Protein AF-A0A6B1GJ68-F1 (afdb_monomer_lite)

Secondary structure (DSSP, 8-state):
-EEEETTTTEEEEHHHHHHHHHHHHHHTTB--HHHHHTT---TT---SB---TTT--HHHHTT--SS--SSTHHHHHHS-SSSEEE-HHHHHHHHHHHHTTTTTS-HHHHHHHHHHHHHHHHHHTSSS-EEE-

Foldseek 3Di:
DWKDKPLLLAGDRLVVLVVLLCLVCVLVLEDDCVCVVVVDDPPPDDRPDYDPVVPDDPCLQQPNDPDADPQLSCSVNSHDQAHHWNFLVSLQSNLVVLVVSLVVRDPVSNVSSVSNSSSSVVRNVDRDTTTMD

pLDDT: mean 89.1, std 13.39, range [46.75, 98.5]

Structure (mmCIF, N/CA/C/O backbone):
data_AF-A0A6B1GJ68-F1
#
_entry.id   AF-A0A6B1GJ68-F1
#
loop_
_atom_site.group_PDB
_atom_site.id
_atom_site.type_symbol
_atom_site.label_atom_id
_atom_site.label_alt_id
_atom_site.label_comp_id
_atom_site.label_asym_id
_atom_site.label_entity_id
_atom_site.label_seq_id
_atom_site.pdbx_PDB_ins_code
_atom_site.Cartn_x
_atom_site.Cartn_y
_atom_site.Cartn_z
_atom_site.occupancy
_atom_site.B_iso_or_equiv
_atom_site.auth_seq_id
_atom_site.auth_comp_id
_atom_site.auth_asym_id
_atom_site.auth_atom_id
_atom_site.pdbx_PDB_model_num
ATOM 1 N N . MET A 1 1 ? -2.091 18.597 -3.291 1.00 78.81 1 MET A N 1
ATOM 2 C CA . MET A 1 1 ? -1.492 18.039 -4.520 1.00 78.81 1 MET A CA 1
ATOM 3 C C . MET A 1 1 ? -2.306 16.810 -4.886 1.00 78.81 1 MET A C 1
ATOM 5 O O . MET A 1 1 ? -2.728 16.106 -3.968 1.00 78.81 1 MET A O 1
ATOM 9 N N . SER A 1 2 ? -2.645 16.638 -6.163 1.00 86.44 2 SER A N 1
ATOM 10 C CA . SER A 1 2 ? -3.226 15.382 -6.653 1.00 86.44 2 SER A CA 1
ATOM 11 C C . SER A 1 2 ? -2.132 14.322 -6.671 1.00 86.44 2 SER A C 1
ATOM 13 O O . SER A 1 2 ? -0.987 14.669 -6.946 1.00 86.44 2 SER A O 1
ATOM 15 N N . LEU A 1 3 ? -2.491 13.087 -6.341 1.00 87.81 3 LEU A N 1
ATOM 16 C CA . LEU A 1 3 ? -1.621 11.926 -6.491 1.00 87.81 3 LEU A CA 1
ATOM 17 C C . LEU A 1 3 ? -2.145 11.136 -7.687 1.00 87.81 3 LEU A C 1
ATOM 19 O O . LEU A 1 3 ? -3.340 10.816 -7.699 1.00 87.81 3 LEU A O 1
ATOM 23 N N . ASP A 1 4 ? -1.285 10.869 -8.665 1.00 88.06 4 ASP A N 1
ATOM 24 C CA . ASP A 1 4 ? -1.620 10.037 -9.816 1.00 88.06 4 ASP A CA 1
ATOM 25 C C . ASP A 1 4 ? -0.838 8.727 -9.722 1.00 88.06 4 ASP A C 1
ATOM 27 O O . ASP A 1 4 ? 0.394 8.708 -9.634 1.00 88.06 4 ASP A O 1
ATOM 31 N N . ILE A 1 5 ? -1.573 7.619 -9.689 1.00 92.50 5 ILE A N 1
ATOM 32 C CA . ILE A 1 5 ? -0.995 6.283 -9.633 1.00 92.50 5 ILE A CA 1
ATOM 33 C C . ILE A 1 5 ? -1.393 5.563 -10.910 1.00 92.50 5 ILE A C 1
ATOM 35 O O . ILE A 1 5 ? -2.578 5.398 -11.209 1.00 92.50 5 ILE A O 1
ATOM 39 N N . THR A 1 6 ? -0.384 5.093 -11.639 1.00 94.81 6 THR A N 1
ATOM 40 C CA . THR A 1 6 ? -0.564 4.372 -12.908 1.00 94.81 6 THR A CA 1
ATOM 41 C C . THR A 1 6 ? -1.561 3.210 -12.805 1.00 94.81 6 THR A C 1
ATOM 43 O O . THR A 1 6 ? -1.835 2.678 -11.726 1.00 94.81 6 THR A O 1
ATOM 46 N N . PHE A 1 7 ? -2.095 2.794 -13.957 1.00 94.75 7 PHE A N 1
ATOM 47 C CA . PHE A 1 7 ? -3.169 1.793 -14.061 1.00 94.75 7 PHE A CA 1
ATOM 48 C C . PHE A 1 7 ? -4.478 2.218 -13.378 1.00 94.75 7 PHE A C 1
ATOM 50 O O . PHE A 1 7 ? -5.253 1.360 -12.969 1.00 94.75 7 PHE A O 1
ATOM 57 N N . ASP A 1 8 ? -4.716 3.530 -13.254 1.00 93.88 8 ASP A N 1
ATOM 58 C CA . ASP A 1 8 ? -5.894 4.108 -12.593 1.00 93.88 8 ASP A CA 1
ATOM 59 C C . ASP A 1 8 ? -6.091 3.595 -11.158 1.00 93.88 8 ASP A C 1
ATOM 61 O O . ASP A 1 8 ? -7.208 3.544 -10.643 1.00 93.88 8 ASP A O 1
ATOM 65 N N . THR A 1 9 ? -4.990 3.222 -10.500 1.00 94.19 9 THR A N 1
ATOM 66 C CA . THR A 1 9 ? -5.007 2.579 -9.182 1.00 94.19 9 THR A CA 1
ATOM 67 C C . THR A 1 9 ? -5.504 3.547 -8.097 1.00 94.19 9 THR A C 1
ATOM 69 O O . THR A 1 9 ? -6.077 3.127 -7.096 1.00 94.19 9 THR A O 1
ATOM 72 N N . TRP A 1 10 ? -5.339 4.856 -8.297 1.00 94.38 10 TRP A N 1
ATOM 73 C CA . TRP A 1 10 ? -5.904 5.884 -7.427 1.00 94.38 10 TRP A CA 1
ATOM 74 C C . TRP A 1 10 ? -6.176 7.168 -8.200 1.00 94.38 10 TRP A C 1
ATOM 76 O O . TRP A 1 10 ? -5.341 7.613 -8.983 1.00 94.38 10 TRP A O 1
ATOM 86 N N . GLN A 1 11 ? -7.314 7.802 -7.923 1.00 88.50 11 GLN A N 1
ATOM 87 C CA . GLN A 1 11 ? -7.626 9.141 -8.411 1.00 88.50 11 GLN A CA 1
ATOM 88 C C . GLN A 1 11 ? -8.124 9.992 -7.244 1.00 88.50 11 GLN A C 1
ATOM 90 O O . GLN A 1 11 ? -9.224 9.797 -6.732 1.00 88.50 11 GLN A O 1
ATOM 95 N N . GLY A 1 12 ? -7.318 10.956 -6.796 1.00 90.75 12 GLY A N 1
ATOM 96 C CA . GLY A 1 12 ? -7.731 11.799 -5.682 1.00 90.75 12 GLY A CA 1
ATOM 97 C C . GLY A 1 12 ? -6.648 12.702 -5.118 1.00 90.75 12 GLY A C 1
ATOM 98 O O . GLY A 1 12 ? -5.570 12.900 -5.684 1.00 90.75 12 GLY A O 1
ATOM 99 N N . SER A 1 13 ? -6.957 13.287 -3.964 1.00 94.19 13 SER A N 1
ATOM 100 C CA . SER A 1 13 ? -5.978 14.077 -3.225 1.00 94.19 13 SER A CA 1
ATOM 101 C C . SER A 1 13 ? -4.959 13.170 -2.535 1.00 94.19 13 SER A C 1
ATOM 103 O O . SER A 1 13 ? -5.295 12.074 -2.086 1.00 94.19 13 SER A O 1
ATOM 105 N N . TYR A 1 14 ? -3.733 13.670 -2.388 1.00 91.56 14 TYR A N 1
ATOM 106 C CA . TYR A 1 14 ? -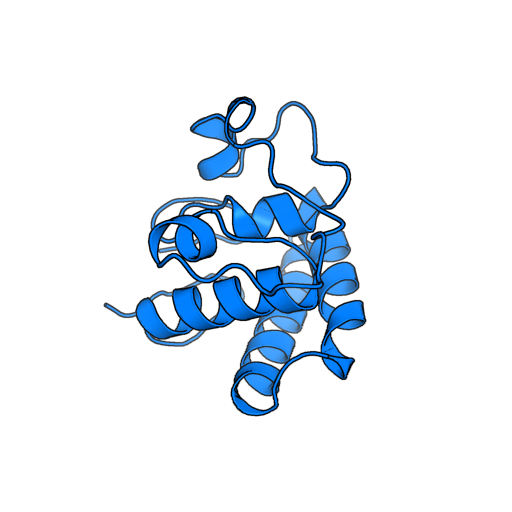2.705 13.034 -1.563 1.00 91.56 14 TYR A CA 1
ATOM 107 C C . TYR A 1 14 ? -3.206 12.726 -0.141 1.00 91.56 14 TYR A C 1
ATOM 109 O O . TYR A 1 14 ? -2.998 11.636 0.376 1.00 91.56 14 TYR A O 1
ATOM 117 N N . THR A 1 15 ? -3.903 13.678 0.489 1.00 92.62 15 THR A N 1
ATOM 118 C CA . THR A 1 15 ? -4.439 13.507 1.846 1.00 92.62 15 THR A CA 1
ATOM 119 C C . THR A 1 15 ? -5.439 12.358 1.911 1.00 92.62 15 THR A C 1
ATOM 121 O O . THR A 1 15 ? -5.320 11.521 2.795 1.00 92.62 15 THR A O 1
ATOM 124 N N . GLY A 1 16 ? -6.343 12.260 0.931 1.00 94.44 16 GLY A N 1
ATOM 125 C CA . GLY A 1 16 ? -7.291 11.149 0.853 1.00 94.44 16 GLY A CA 1
ATOM 126 C C . GLY A 1 16 ? -6.597 9.797 0.689 1.00 94.44 16 GLY A C 1
ATOM 127 O O . GLY A 1 16 ? -7.034 8.818 1.281 1.00 94.44 16 GLY A O 1
ATOM 128 N N . PHE A 1 17 ? -5.481 9.743 -0.046 1.00 94.75 17 PHE A N 1
ATOM 129 C CA . PHE A 1 17 ? -4.691 8.515 -0.167 1.00 94.75 17 PHE A CA 1
ATOM 130 C C . PHE A 1 17 ? -4.043 8.118 1.164 1.00 94.75 17 PHE A C 1
ATOM 132 O O . PHE A 1 17 ? -4.058 6.948 1.539 1.00 94.75 17 PHE A O 1
ATOM 139 N N . VAL A 1 18 ? -3.502 9.089 1.908 1.00 92.94 18 VAL A N 1
ATOM 140 C CA . VAL A 1 18 ? -2.938 8.855 3.247 1.00 92.94 18 VAL A CA 1
ATOM 141 C C . VAL A 1 18 ? -4.012 8.356 4.216 1.00 92.94 18 VAL A C 1
ATOM 143 O O . VAL A 1 18 ? -3.769 7.386 4.930 1.00 92.94 18 VAL A O 1
ATOM 146 N N . GLU A 1 19 ? -5.189 8.982 4.221 1.00 93.75 19 GLU A N 1
ATOM 147 C CA . GLU A 1 19 ? -6.326 8.590 5.067 1.00 93.75 19 GLU A CA 1
ATOM 148 C C . GLU A 1 19 ? -6.823 7.183 4.721 1.00 93.75 19 GLU A C 1
ATOM 150 O O . GLU A 1 19 ? -6.940 6.336 5.607 1.00 93.75 19 GLU A O 1
ATOM 155 N N . TRP A 1 20 ? -7.017 6.899 3.431 1.00 95.81 20 TRP A N 1
ATOM 156 C CA . TRP A 1 20 ? -7.368 5.567 2.945 1.00 95.81 20 TRP A CA 1
ATOM 157 C C . TRP A 1 20 ? -6.333 4.521 3.367 1.00 95.81 20 TRP A C 1
ATOM 159 O O . TRP A 1 20 ? -6.685 3.472 3.901 1.00 95.81 20 TRP A O 1
ATOM 169 N N . ARG A 1 21 ? -5.039 4.801 3.188 1.00 95.44 21 ARG A N 1
ATOM 170 C CA . ARG A 1 21 ? -3.976 3.849 3.527 1.00 95.44 21 ARG A CA 1
ATOM 171 C C . ARG A 1 21 ? -3.899 3.577 5.030 1.00 95.44 21 ARG A C 1
ATOM 173 O O . ARG A 1 21 ? -3.661 2.434 5.420 1.00 95.44 21 ARG A O 1
ATOM 180 N N . ALA A 1 22 ? -4.114 4.598 5.858 1.00 92.38 22 ALA A N 1
ATOM 181 C CA . ALA A 1 22 ? -4.202 4.443 7.307 1.00 92.38 22 ALA A CA 1
ATOM 182 C C . ALA A 1 22 ? -5.397 3.558 7.697 1.00 92.38 22 ALA A C 1
ATOM 184 O O . ALA A 1 22 ? -5.235 2.642 8.504 1.00 92.38 22 ALA A O 1
ATOM 185 N N . HIS A 1 23 ? -6.554 3.753 7.054 1.00 94.31 23 HIS A N 1
ATOM 186 C CA . HIS A 1 23 ? -7.727 2.891 7.237 1.00 94.31 23 HIS A CA 1
ATOM 187 C C . HIS A 1 23 ? -7.437 1.436 6.845 1.00 94.31 23 HIS A C 1
ATOM 189 O O . HIS A 1 23 ? -7.751 0.513 7.593 1.00 94.31 23 HIS A O 1
ATOM 195 N N . ILE A 1 24 ? -6.770 1.210 5.707 1.00 96.19 24 ILE A N 1
ATOM 196 C CA . ILE A 1 24 ? -6.348 -0.133 5.274 1.00 96.19 24 ILE A CA 1
ATOM 197 C C . ILE A 1 24 ? -5.409 -0.791 6.295 1.00 96.19 24 ILE A C 1
ATOM 199 O O . ILE A 1 24 ? -5.534 -1.990 6.558 1.00 96.19 24 ILE A O 1
ATOM 203 N N . ALA A 1 25 ? -4.478 -0.033 6.881 1.00 93.75 25 ALA A N 1
ATOM 204 C CA . ALA A 1 25 ? -3.612 -0.536 7.943 1.00 93.75 25 ALA A CA 1
ATOM 205 C C . ALA A 1 25 ? -4.429 -0.962 9.173 1.00 93.75 25 ALA A C 1
ATOM 207 O O . ALA A 1 25 ? -4.236 -2.072 9.675 1.00 93.75 25 ALA A O 1
ATOM 208 N N . GLU A 1 26 ? -5.369 -0.118 9.605 1.00 91.50 26 GLU A N 1
ATOM 209 C CA . GLU A 1 26 ? -6.237 -0.360 10.758 1.00 91.50 26 GLU A CA 1
ATOM 210 C C . GLU A 1 26 ? -7.066 -1.640 10.596 1.00 91.50 26 GLU A C 1
ATOM 212 O O . GLU A 1 26 ? -6.960 -2.542 11.430 1.00 91.50 26 GLU A O 1
ATOM 217 N N . VAL A 1 27 ? -7.812 -1.783 9.494 1.00 94.31 27 VAL A N 1
ATOM 218 C CA . VAL A 1 27 ? -8.646 -2.981 9.252 1.00 94.31 27 VAL A CA 1
ATOM 219 C C . VAL A 1 27 ? -7.819 -4.252 9.062 1.00 94.31 27 VAL A C 1
ATOM 221 O O . VAL A 1 27 ? -8.299 -5.360 9.289 1.00 94.31 27 VAL A O 1
ATOM 224 N N . ALA A 1 28 ? -6.553 -4.118 8.663 1.00 94.44 28 ALA A N 1
ATOM 225 C CA . ALA A 1 28 ? -5.619 -5.233 8.573 1.00 94.44 28 ALA A CA 1
ATOM 226 C C . ALA A 1 28 ? -4.941 -5.580 9.912 1.00 94.44 28 ALA A C 1
ATOM 228 O O . ALA A 1 28 ? -4.120 -6.504 9.950 1.00 94.44 28 ALA A O 1
ATOM 229 N N . GLY A 1 29 ? -5.270 -4.866 10.993 1.00 92.00 29 GLY A N 1
ATOM 230 C CA . GLY A 1 29 ? -4.716 -5.077 12.329 1.00 92.00 29 GLY A CA 1
ATOM 231 C C . GLY A 1 29 ? -3.308 -4.508 12.520 1.00 92.00 29 GLY A C 1
ATOM 232 O O . GLY A 1 29 ? -2.638 -4.860 13.494 1.00 92.00 29 GLY A O 1
ATOM 233 N N . TYR A 1 30 ? -2.839 -3.648 11.610 1.00 89.94 30 TYR A N 1
ATOM 234 C CA . TYR A 1 30 ? -1.591 -2.913 11.782 1.00 89.94 30 TYR A CA 1
ATOM 235 C C . TYR A 1 30 ? -1.835 -1.657 12.604 1.00 89.94 30 TYR A C 1
ATOM 237 O O . TYR A 1 30 ? -2.677 -0.822 12.282 1.00 89.94 30 TYR A O 1
ATOM 245 N N . ARG A 1 31 ? -1.028 -1.474 13.648 1.00 71.62 31 ARG A N 1
ATOM 246 C CA . ARG A 1 31 ? -1.022 -0.221 14.400 1.00 71.62 31 ARG A CA 1
ATOM 247 C C . ARG A 1 31 ? 0.027 0.713 13.815 1.00 71.62 31 ARG A C 1
ATOM 249 O O . ARG A 1 31 ? 1.224 0.443 13.927 1.00 71.62 31 ARG A O 1
ATOM 256 N N . GLU A 1 32 ? -0.405 1.827 13.232 1.00 61.94 32 GLU A N 1
ATOM 257 C CA . GLU A 1 32 ? 0.524 2.918 12.957 1.00 61.94 32 GLU A CA 1
ATOM 258 C C . GLU A 1 32 ? 1.090 3.438 14.281 1.00 61.94 32 GLU A C 1
ATOM 260 O O . GLU A 1 32 ? 0.368 3.719 15.244 1.00 61.94 32 GLU A O 1
ATOM 265 N N . GLU A 1 33 ? 2.407 3.617 14.329 1.00 55.25 33 GLU A N 1
ATOM 266 C CA . GLU A 1 33 ? 3.099 4.207 15.477 1.00 55.25 33 GLU A CA 1
ATOM 267 C C . GLU A 1 33 ? 2.571 5.629 15.784 1.00 55.25 33 GLU A C 1
ATOM 269 O O . GLU A 1 33 ? 2.639 6.090 16.922 1.00 55.25 33 GLU A O 1
ATOM 274 N N . ALA A 1 34 ? 1.906 6.273 14.813 1.00 46.75 34 ALA A N 1
ATOM 275 C CA . ALA A 1 34 ? 1.183 7.535 14.963 1.00 46.75 34 ALA A CA 1
ATOM 276 C C . ALA A 1 34 ? 0.042 7.499 16.004 1.00 46.75 34 ALA A C 1
ATOM 278 O O . ALA A 1 34 ? -0.231 8.519 16.644 1.00 46.75 34 ALA A O 1
ATOM 279 N N . ALA A 1 35 ? -0.605 6.349 16.232 1.00 52.00 35 ALA A N 1
ATOM 280 C CA . ALA A 1 35 ? -1.602 6.200 17.299 1.00 52.00 35 ALA A CA 1
ATOM 281 C C . ALA A 1 35 ? -0.956 6.274 18.698 1.00 52.00 35 ALA A C 1
ATOM 283 O O . ALA A 1 35 ? -1.537 6.834 19.629 1.00 52.00 35 ALA A O 1
ATOM 284 N N . ARG A 1 36 ? 0.294 5.801 18.846 1.00 51.81 36 ARG A N 1
ATOM 285 C CA . ARG A 1 36 ? 1.073 5.980 20.086 1.00 51.81 36 ARG A CA 1
ATOM 286 C C . ARG A 1 36 ? 1.412 7.448 20.333 1.00 51.81 36 ARG A C 1
ATOM 288 O O . ARG A 1 36 ? 1.322 7.894 21.475 1.00 51.81 36 ARG A O 1
ATOM 295 N N . SER A 1 37 ? 1.746 8.203 19.287 1.00 48.06 37 SER A N 1
ATOM 296 C CA . SER A 1 37 ? 2.075 9.635 19.381 1.00 48.06 37 SER A CA 1
ATOM 297 C C . SER A 1 37 ? 0.914 10.486 19.905 1.00 48.06 37 SER A C 1
ATOM 299 O O . SER A 1 37 ? 1.147 11.513 20.538 1.00 48.06 37 SER A O 1
ATOM 301 N N . ARG A 1 38 ? -0.333 10.057 19.662 1.00 57.47 38 ARG A N 1
ATOM 302 C CA . ARG A 1 38 ? -1.558 10.729 20.131 1.00 57.47 38 ARG A CA 1
ATOM 303 C C . ARG A 1 38 ? -1.985 10.337 21.552 1.00 57.47 38 ARG A C 1
ATOM 305 O O . ARG A 1 38 ? -2.945 10.897 22.065 1.00 57.47 38 ARG A O 1
ATOM 312 N N . GLY A 1 39 ? -1.275 9.416 22.210 1.00 57.75 39 GLY A N 1
ATOM 313 C CA . GLY A 1 39 ? -1.598 8.984 23.577 1.00 57.75 39 GLY A CA 1
ATOM 314 C C . GLY A 1 39 ? -2.858 8.118 23.688 1.00 57.75 39 GLY A C 1
ATOM 315 O O . GLY A 1 39 ? -3.290 7.806 24.795 1.00 57.75 39 GLY A O 1
ATOM 316 N N . GLU A 1 40 ? -3.428 7.694 22.562 1.00 61.44 40 GLU A N 1
ATOM 317 C CA . GLU A 1 40 ? -4.586 6.810 22.512 1.00 61.44 40 GLU A CA 1
ATOM 318 C C . GLU A 1 40 ? -4.100 5.359 22.659 1.00 61.44 40 GLU A C 1
ATOM 320 O O . GLU A 1 40 ? -3.660 4.695 21.713 1.00 61.44 40 GLU A O 1
ATOM 325 N N . GLN A 1 41 ? -4.112 4.863 23.897 1.00 53.53 41 GLN A N 1
ATOM 326 C CA . GLN A 1 41 ? -4.100 3.427 24.156 1.00 53.53 41 GLN A CA 1
ATOM 327 C C . GLN A 1 41 ? -5.552 2.943 24.195 1.00 53.53 41 GLN A C 1
ATOM 329 O O . GLN A 1 41 ? -6.247 3.250 25.162 1.00 53.53 41 GLN A O 1
ATOM 334 N N . PRO A 1 42 ? -6.032 2.180 23.193 1.00 53.88 42 PRO A N 1
ATOM 335 C CA . PRO A 1 42 ? -7.210 1.354 23.385 1.00 53.88 42 PRO A CA 1
ATOM 336 C C . PRO A 1 42 ? -6.879 0.403 24.532 1.00 53.88 42 PRO A C 1
ATOM 338 O O . PRO A 1 42 ? -5.869 -0.299 24.473 1.00 53.88 42 PRO A O 1
ATOM 341 N N . ALA A 1 43 ? -7.685 0.437 25.590 1.00 56.03 43 ALA A N 1
ATOM 342 C CA . ALA A 1 43 ? -7.394 -0.271 26.831 1.00 56.03 43 ALA A CA 1
ATOM 343 C C . ALA A 1 43 ? -7.353 -1.803 26.669 1.00 56.03 43 ALA A C 1
ATOM 345 O O . ALA A 1 43 ? -6.797 -2.469 27.533 1.00 56.03 43 ALA A O 1
ATOM 346 N N . ASP A 1 44 ? -7.870 -2.351 25.561 1.00 61.44 44 ASP A N 1
ATOM 347 C CA . ASP A 1 44 ? -8.159 -3.786 25.446 1.00 61.44 44 ASP A CA 1
ATOM 348 C C . ASP A 1 44 ? -7.812 -4.417 24.079 1.00 61.44 44 ASP A C 1
ATOM 350 O O . ASP A 1 44 ? -8.184 -5.560 23.821 1.00 61.44 44 ASP A O 1
ATOM 354 N N . MET A 1 45 ? -7.102 -3.712 23.189 1.00 55.19 45 MET A N 1
ATOM 355 C CA . MET A 1 45 ? -6.688 -4.256 21.885 1.00 55.19 45 MET A CA 1
ATOM 356 C C . MET A 1 45 ? -5.162 -4.304 21.781 1.00 55.19 45 MET A C 1
ATOM 358 O O . MET A 1 45 ? -4.505 -3.308 21.464 1.00 55.19 45 MET A O 1
ATOM 362 N N . GLU A 1 46 ? -4.592 -5.478 22.048 1.00 57.41 46 GLU A N 1
ATOM 363 C CA . GLU A 1 46 ? -3.235 -5.797 21.607 1.00 57.41 46 GLU A CA 1
ATOM 364 C C . GLU A 1 46 ? -3.275 -5.935 20.077 1.00 57.41 46 GLU A C 1
ATOM 366 O O . GLU A 1 46 ? -3.973 -6.817 19.573 1.00 57.41 46 GLU A O 1
ATOM 371 N N . PRO A 1 47 ? -2.601 -5.066 19.304 1.00 58.75 47 PRO A N 1
ATOM 372 C CA . PRO A 1 47 ? -2.545 -5.243 17.862 1.00 58.75 47 PRO A CA 1
ATOM 373 C C . PRO A 1 47 ? 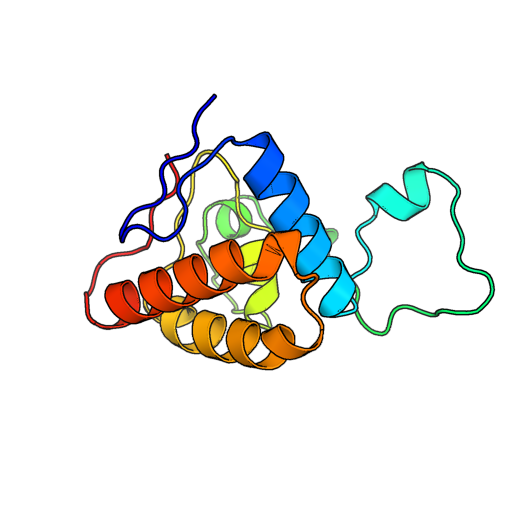-1.794 -6.539 17.556 1.00 58.75 47 PRO A C 1
ATOM 375 O O . PRO A 1 47 ? -0.661 -6.727 18.000 1.00 58.75 47 PRO A O 1
ATOM 378 N N . GLU A 1 48 ? -2.400 -7.416 16.760 1.00 67.56 48 GLU A N 1
ATOM 379 C CA . GLU A 1 48 ? -1.760 -8.678 16.384 1.00 67.56 48 GLU A CA 1
ATOM 380 C C . GLU A 1 48 ? -0.527 -8.457 15.491 1.00 67.56 48 GLU A C 1
ATOM 382 O O . GLU A 1 48 ? 0.336 -9.332 15.415 1.00 67.56 48 GLU A O 1
ATOM 387 N N . ARG A 1 49 ? -0.422 -7.302 14.805 1.00 83.12 49 ARG A N 1
ATOM 388 C CA . ARG A 1 49 ? 0.618 -7.052 13.793 1.00 83.12 49 ARG A CA 1
ATOM 389 C C . ARG A 1 49 ? 1.307 -5.699 13.967 1.00 83.12 49 ARG A C 1
ATOM 391 O O . ARG A 1 49 ? 0.674 -4.647 14.068 1.00 83.12 49 ARG A O 1
ATOM 398 N N . ARG A 1 50 ? 2.642 -5.717 13.932 1.00 86.00 50 ARG A N 1
ATOM 399 C CA . ARG A 1 50 ? 3.500 -4.523 13.922 1.00 86.00 50 ARG A CA 1
ATOM 400 C C . ARG A 1 50 ? 4.388 -4.545 12.680 1.00 86.00 50 ARG A C 1
ATOM 402 O O . ARG A 1 50 ? 4.958 -5.581 12.359 1.00 86.00 50 ARG A O 1
ATOM 409 N N . ILE A 1 51 ? 4.524 -3.400 12.011 1.00 89.00 51 ILE A N 1
ATOM 410 C CA . ILE A 1 51 ? 5.551 -3.217 10.978 1.00 89.00 51 ILE A CA 1
ATOM 411 C C . ILE A 1 51 ? 6.894 -3.017 11.689 1.00 89.00 51 ILE A C 1
ATOM 413 O O . ILE A 1 51 ? 7.035 -2.118 12.522 1.00 89.00 51 ILE A O 1
ATOM 417 N N . GLU A 1 52 ? 7.870 -3.866 11.379 1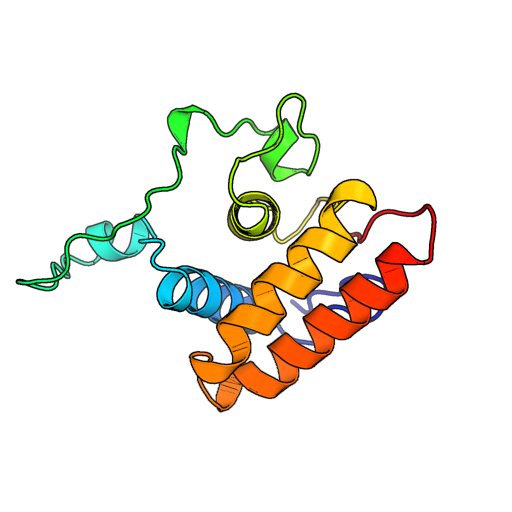.00 90.06 52 GLU A N 1
ATOM 418 C CA . GLU A 1 52 ? 9.248 -3.770 11.874 1.00 90.06 52 GLU A CA 1
ATOM 419 C C . GLU A 1 52 ? 9.992 -2.650 11.127 1.00 90.06 52 GLU A C 1
ATOM 421 O O . GLU A 1 52 ? 10.806 -2.892 10.237 1.00 90.06 52 GLU A O 1
ATOM 426 N N . TRP A 1 53 ? 9.658 -1.394 11.445 1.00 88.38 53 TRP A N 1
ATOM 427 C CA . TRP A 1 53 ? 10.216 -0.205 10.785 1.00 88.38 53 TRP A CA 1
ATOM 428 C C . TRP A 1 53 ? 11.745 -0.107 10.876 1.00 88.38 53 TRP A C 1
ATOM 430 O O . TRP A 1 53 ? 12.363 0.528 10.030 1.00 88.38 53 TRP A O 1
ATOM 440 N N . ASP A 1 54 ? 12.368 -0.753 11.862 1.00 90.56 54 ASP A N 1
ATOM 441 C CA . ASP A 1 54 ? 13.823 -0.863 12.003 1.00 90.56 54 ASP A CA 1
ATOM 442 C C . ASP A 1 54 ? 14.480 -1.725 10.913 1.00 90.56 54 ASP A C 1
ATOM 444 O O . ASP A 1 54 ? 15.677 -1.584 10.657 1.00 90.56 54 ASP A O 1
ATOM 448 N N . ARG A 1 55 ? 13.704 -2.592 10.252 1.00 91.06 55 ARG A N 1
ATOM 449 C CA . ARG A 1 55 ? 14.156 -3.420 9.124 1.00 91.06 55 ARG A CA 1
ATOM 450 C C . ARG A 1 55 ? 13.794 -2.845 7.761 1.00 91.06 55 ARG A C 1
ATOM 452 O O . ARG A 1 55 ? 14.304 -3.317 6.749 1.00 91.06 55 ARG A O 1
ATOM 459 N N . VAL A 1 56 ? 12.932 -1.833 7.727 1.00 94.25 56 VAL A N 1
ATOM 460 C CA . VAL A 1 56 ? 12.545 -1.146 6.498 1.00 94.25 56 VAL A CA 1
ATOM 461 C C . VAL A 1 56 ? 13.676 -0.224 6.048 1.00 94.25 56 VAL A C 1
ATOM 463 O O . VAL A 1 56 ? 14.036 0.735 6.728 1.00 94.25 56 VAL A O 1
ATOM 466 N N . THR A 1 57 ? 14.215 -0.487 4.863 1.00 96.00 57 THR A N 1
ATOM 467 C CA . THR A 1 57 ? 15.223 0.369 4.226 1.00 96.00 57 THR A CA 1
ATOM 468 C C . THR A 1 57 ? 14.584 1.394 3.288 1.00 96.00 57 THR A C 1
ATOM 470 O O . THR A 1 57 ? 13.436 1.256 2.864 1.00 96.00 57 THR A O 1
ATOM 473 N N . SER A 1 58 ? 15.350 2.413 2.892 1.00 94.56 58 SER A N 1
ATOM 474 C CA . SER A 1 58 ? 14.918 3.382 1.875 1.00 94.56 58 SER A CA 1
ATOM 475 C C . SER A 1 58 ? 14.647 2.733 0.51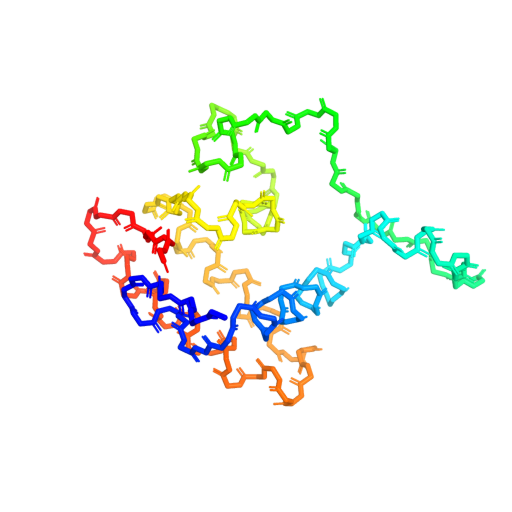0 1.00 94.56 58 SER A C 1
ATOM 477 O O . SER A 1 58 ? 13.776 3.192 -0.222 1.00 94.56 58 SER A O 1
ATOM 479 N N . GLU A 1 59 ? 15.337 1.637 0.189 1.00 96.44 59 GLU A N 1
ATOM 480 C CA . GLU A 1 59 ? 15.071 0.838 -1.010 1.00 96.44 59 GLU A CA 1
ATOM 481 C C . GLU A 1 59 ? 13.687 0.180 -0.938 1.00 96.44 59 GLU A C 1
ATOM 483 O O . GLU A 1 59 ? 12.928 0.250 -1.904 1.00 96.44 59 GLU A O 1
ATOM 488 N N . ASN A 1 60 ? 13.305 -0.361 0.225 1.00 96.19 60 ASN A N 1
ATOM 489 C CA . ASN A 1 60 ? 11.979 -0.955 0.428 1.00 96.19 60 ASN A CA 1
ATOM 490 C C . ASN A 1 60 ? 10.858 0.079 0.305 1.00 96.19 60 ASN A C 1
ATOM 492 O O . ASN A 1 60 ? 9.831 -0.202 -0.310 1.00 96.19 60 ASN A O 1
ATOM 496 N N . ILE A 1 61 ? 11.082 1.284 0.836 1.00 94.81 61 ILE A N 1
ATOM 497 C CA . ILE A 1 61 ? 10.160 2.422 0.712 1.00 94.81 61 ILE A CA 1
ATOM 498 C C . ILE A 1 61 ? 9.936 2.791 -0.765 1.00 94.81 61 ILE A C 1
ATOM 500 O O . ILE A 1 61 ? 8.806 3.060 -1.166 1.00 94.81 61 ILE A O 1
ATOM 504 N N . ALA A 1 62 ? 10.984 2.735 -1.593 1.00 95.44 62 ALA A N 1
ATOM 505 C CA . ALA A 1 62 ? 10.880 2.939 -3.039 1.00 95.44 62 ALA A CA 1
ATOM 506 C C . ALA A 1 62 ? 10.312 1.717 -3.795 1.00 95.44 62 ALA A C 1
ATOM 508 O O . ALA A 1 62 ? 10.072 1.795 -4.999 1.00 95.44 62 ALA A O 1
ATOM 509 N N . GLY A 1 63 ? 10.072 0.591 -3.114 1.00 95.00 63 GLY A N 1
ATOM 510 C CA . GLY A 1 63 ? 9.503 -0.625 -3.697 1.00 95.00 63 GLY A CA 1
ATOM 511 C C . GLY A 1 63 ? 10.507 -1.716 -4.065 1.00 95.00 63 GLY A C 1
ATOM 512 O O . GLY A 1 63 ? 10.106 -2.764 -4.576 1.00 95.00 63 GLY A O 1
ATOM 513 N N . PHE A 1 64 ? 11.798 -1.513 -3.807 1.00 96.25 64 PHE A N 1
ATOM 514 C CA . PHE A 1 64 ? 12.835 -2.516 -4.035 1.00 96.25 64 PHE A CA 1
ATOM 515 C C . PHE A 1 64 ? 12.977 -3.407 -2.797 1.00 96.25 64 PHE A C 1
ATOM 517 O O . PHE A 1 64 ? 13.485 -2.991 -1.756 1.00 96.25 64 PHE A O 1
ATOM 524 N N . TRP A 1 65 ? 12.512 -4.651 -2.902 1.00 95.81 65 TRP A N 1
ATOM 525 C CA . TRP A 1 65 ? 12.555 -5.632 -1.817 1.00 95.81 65 TRP A CA 1
ATOM 526 C C . TRP A 1 65 ? 13.528 -6.760 -2.163 1.00 95.81 65 TRP A C 1
ATOM 528 O O . TRP A 1 65 ? 13.291 -7.519 -3.099 1.00 95.81 65 TRP A O 1
ATOM 538 N N . THR A 1 66 ? 14.627 -6.864 -1.409 1.00 95.25 66 THR A N 1
ATOM 539 C CA . THR A 1 66 ? 15.570 -7.996 -1.503 1.00 95.25 66 THR A CA 1
ATOM 540 C C . THR A 1 66 ? 14.985 -9.254 -0.864 1.00 95.25 66 THR A C 1
ATOM 542 O O . THR A 1 66 ? 15.131 -10.351 -1.396 1.00 95.25 66 THR A O 1
ATOM 545 N N . GLU A 1 67 ? 14.301 -9.082 0.267 1.00 95.56 67 GLU A N 1
ATOM 546 C CA . GLU A 1 67 ? 13.514 -10.104 0.950 1.00 95.56 67 GLU A CA 1
ATOM 547 C C . GLU A 1 67 ? 12.082 -9.579 1.056 1.00 95.56 67 GLU A C 1
ATOM 549 O O . GLU A 1 67 ? 11.858 -8.477 1.559 1.00 95.56 67 GLU A O 1
ATOM 554 N N . GLU A 1 68 ? 11.120 -10.318 0.506 1.00 94.38 68 GLU A N 1
ATOM 555 C CA . GLU A 1 68 ? 9.720 -9.899 0.525 1.00 94.38 68 GLU A CA 1
ATOM 556 C C . GLU A 1 68 ? 9.123 -10.050 1.933 1.00 94.38 68 GLU A C 1
ATOM 558 O O . GLU A 1 68 ? 9.399 -11.044 2.611 1.00 94.38 68 GLU A O 1
ATOM 563 N N . PRO A 1 69 ? 8.260 -9.117 2.372 1.00 95.56 69 PRO A N 1
ATOM 564 C CA . PRO A 1 69 ? 7.575 -9.256 3.647 1.00 95.56 69 PRO A CA 1
ATOM 565 C C . PRO A 1 69 ? 6.593 -10.436 3.608 1.00 95.56 69 PRO A C 1
ATOM 567 O O . PRO A 1 69 ? 6.005 -10.750 2.568 1.00 95.56 69 PRO A O 1
ATOM 570 N N . GLU A 1 70 ? 6.372 -11.064 4.766 1.00 95.25 70 GLU A N 1
ATOM 571 C CA . GLU A 1 70 ? 5.422 -12.177 4.906 1.00 95.25 70 GLU A CA 1
ATOM 572 C C . GLU A 1 70 ? 4.002 -11.764 4.475 1.00 95.25 70 GLU A C 1
ATOM 574 O O . GLU A 1 70 ? 3.359 -12.451 3.674 1.00 95.25 70 GLU A O 1
ATOM 579 N N . ASP A 1 71 ? 3.541 -10.596 4.937 1.00 96.31 71 ASP A N 1
ATOM 580 C CA . ASP A 1 71 ? 2.322 -9.957 4.443 1.00 96.31 71 ASP A CA 1
ATOM 581 C C . ASP A 1 71 ? 2.670 -8.923 3.364 1.00 96.31 71 ASP A C 1
ATOM 583 O O . ASP A 1 71 ? 3.320 -7.907 3.621 1.00 96.31 71 ASP A O 1
ATOM 587 N N . VAL A 1 72 ? 2.174 -9.157 2.149 1.00 97.62 72 VAL A N 1
ATOM 588 C CA . VAL A 1 72 ? 2.353 -8.260 0.999 1.00 97.62 72 VAL A CA 1
ATOM 589 C C . VAL A 1 72 ? 1.774 -6.864 1.247 1.00 97.62 72 VAL A C 1
ATOM 591 O O . VAL A 1 72 ? 2.202 -5.910 0.602 1.00 97.62 72 VAL A O 1
ATOM 594 N N . LEU A 1 73 ? 0.834 -6.710 2.187 1.00 97.19 73 LEU A N 1
ATOM 595 C CA . LEU A 1 73 ? 0.275 -5.403 2.524 1.00 97.19 73 LEU A CA 1
ATOM 596 C C . LEU A 1 73 ? 1.350 -4.439 3.041 1.00 97.19 73 LEU A C 1
ATOM 598 O O . LEU A 1 73 ? 1.260 -3.240 2.795 1.00 97.19 73 LEU A O 1
ATOM 602 N N . VAL A 1 74 ? 2.413 -4.955 3.666 1.00 96.31 74 VAL A N 1
ATOM 603 C CA . VAL A 1 74 ? 3.558 -4.147 4.111 1.00 96.31 74 VAL A CA 1
ATOM 604 C C . VAL A 1 74 ? 4.203 -3.404 2.938 1.00 96.31 74 VAL A C 1
ATOM 606 O O . VAL A 1 74 ? 4.604 -2.258 3.116 1.00 96.31 74 VAL A O 1
ATOM 609 N N . VAL A 1 75 ? 4.219 -3.989 1.732 1.00 96.69 75 VAL A N 1
ATOM 610 C CA . VAL A 1 75 ? 4.720 -3.314 0.523 1.00 96.69 75 VAL A CA 1
ATOM 611 C C . VAL A 1 75 ? 3.961 -2.014 0.276 1.00 96.69 75 VAL A C 1
ATOM 613 O O . VAL A 1 75 ? 4.598 -1.019 -0.027 1.00 96.69 75 VAL A O 1
ATOM 616 N N . LEU A 1 76 ? 2.633 -2.001 0.448 1.00 96.12 76 LEU A N 1
ATOM 617 C CA . LEU A 1 76 ? 1.795 -0.807 0.286 1.00 96.12 76 LEU A CA 1
ATOM 618 C C . LEU A 1 76 ? 1.938 0.167 1.464 1.00 96.12 76 LEU A C 1
ATOM 620 O O . LEU A 1 76 ? 2.034 1.375 1.260 1.00 96.12 76 LEU A O 1
ATOM 624 N N . LEU A 1 77 ? 1.935 -0.345 2.697 1.00 94.94 77 LEU A N 1
ATOM 625 C CA . LEU A 1 77 ? 1.923 0.489 3.906 1.00 94.94 77 LEU A CA 1
ATOM 626 C C . LEU A 1 77 ? 3.243 1.238 4.130 1.00 94.94 77 LEU A C 1
ATOM 628 O O . LEU A 1 77 ? 3.242 2.344 4.670 1.00 94.94 77 LEU A O 1
ATOM 632 N N . VAL A 1 78 ? 4.357 0.644 3.706 1.00 93.44 78 VAL A N 1
ATOM 633 C CA . VAL A 1 78 ? 5.707 1.216 3.817 1.00 93.44 78 VAL A CA 1
ATOM 634 C C . VAL A 1 78 ? 6.065 2.112 2.627 1.00 93.44 78 VAL A C 1
ATOM 636 O O . VAL A 1 78 ? 6.988 2.920 2.717 1.00 93.44 78 VAL A O 1
ATOM 639 N N . HIS A 1 79 ? 5.336 1.984 1.519 1.00 91.62 79 HIS A N 1
ATOM 640 C CA . HIS A 1 79 ? 5.635 2.653 0.257 1.00 91.62 79 HIS A CA 1
ATOM 641 C C . HIS A 1 79 ? 5.694 4.185 0.376 1.00 91.62 79 HIS A C 1
ATOM 643 O O . HIS A 1 79 ? 4.919 4.797 1.121 1.00 91.62 79 HIS A O 1
ATOM 649 N N . SER A 1 80 ? 6.603 4.803 -0.377 1.00 86.38 80 SER A N 1
ATOM 650 C CA . SER A 1 80 ? 6.681 6.258 -0.530 1.00 86.38 80 SER A CA 1
ATOM 651 C C . SER A 1 80 ? 5.506 6.797 -1.335 1.00 86.38 80 SER A C 1
ATOM 653 O O . SER A 1 80 ? 5.385 6.555 -2.530 1.00 86.38 80 SER A O 1
ATOM 655 N N . HIS A 1 81 ? 4.691 7.640 -0.716 1.00 79.88 81 HIS A N 1
ATOM 656 C CA . HIS A 1 81 ? 3.527 8.228 -1.374 1.00 79.88 81 HIS A CA 1
ATOM 657 C C . HIS A 1 81 ? 3.846 9.176 -2.542 1.00 79.88 81 HIS A C 1
ATOM 659 O O . HIS A 1 81 ? 2.900 9.605 -3.192 1.00 79.88 81 HIS A O 1
ATOM 665 N N . SER A 1 82 ? 5.108 9.567 -2.771 1.00 82.19 82 SER A N 1
ATOM 666 C CA . SER A 1 82 ? 5.480 10.522 -3.832 1.00 82.19 82 SER A CA 1
ATOM 667 C C . SER A 1 82 ? 6.451 9.986 -4.876 1.00 82.19 82 SER A C 1
ATOM 669 O O . SER A 1 82 ? 6.558 10.590 -5.931 1.00 82.19 82 SER A O 1
ATOM 671 N N . ASP A 1 83 ? 7.182 8.909 -4.580 1.00 82.12 83 ASP A N 1
ATOM 672 C CA . ASP A 1 83 ? 8.260 8.418 -5.441 1.00 82.12 83 ASP A CA 1
ATOM 673 C C . ASP A 1 83 ? 8.526 6.942 -5.125 1.00 82.12 83 ASP A C 1
ATOM 675 O O . ASP A 1 83 ? 9.252 6.613 -4.179 1.00 82.12 83 ASP A O 1
ATOM 679 N N . GLY A 1 84 ? 7.921 6.035 -5.890 1.00 91.81 84 GLY A N 1
ATOM 680 C CA . GLY A 1 84 ? 8.167 4.607 -5.724 1.00 91.81 84 GLY A CA 1
ATOM 681 C C . GLY A 1 84 ? 7.330 3.719 -6.633 1.00 91.81 84 GLY A C 1
ATOM 682 O O . GLY A 1 84 ? 6.436 4.171 -7.348 1.00 91.81 84 GLY A O 1
ATOM 683 N N . TRP A 1 85 ? 7.598 2.416 -6.539 1.00 96.19 85 TRP A N 1
ATOM 684 C CA . TRP A 1 85 ? 7.008 1.406 -7.414 1.00 96.19 85 TRP A CA 1
ATOM 685 C C . TRP A 1 85 ? 6.395 0.232 -6.647 1.00 96.19 85 TRP A C 1
ATOM 687 O O . TRP A 1 85 ? 6.979 -0.279 -5.695 1.00 96.19 85 TRP A O 1
ATOM 697 N N . ILE A 1 86 ? 5.249 -0.271 -7.101 1.00 96.88 86 ILE A N 1
ATOM 698 C CA . ILE A 1 86 ? 4.766 -1.609 -6.737 1.00 96.88 86 ILE A CA 1
ATOM 699 C C . ILE A 1 86 ? 4.998 -2.522 -7.938 1.00 96.88 86 ILE A C 1
ATOM 701 O O . ILE A 1 86 ? 4.302 -2.452 -8.9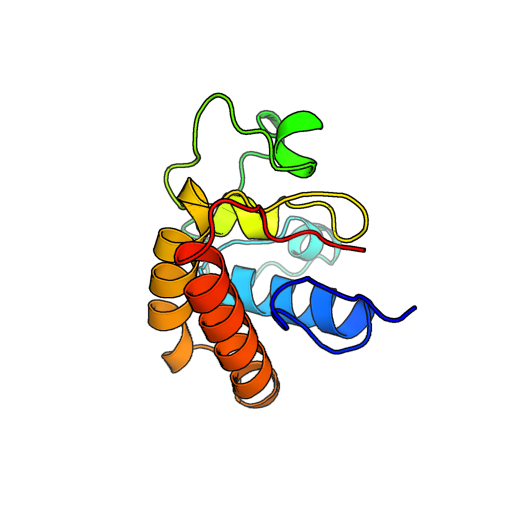49 1.00 96.88 86 ILE A O 1
ATOM 705 N N . TYR A 1 87 ? 6.010 -3.379 -7.834 1.00 96.19 87 TYR A N 1
ATOM 706 C CA . TYR A 1 87 ? 6.398 -4.275 -8.920 1.00 96.19 87 TYR A CA 1
ATOM 707 C C . TYR A 1 87 ? 5.372 -5.390 -9.197 1.00 96.19 87 TYR A C 1
ATOM 709 O O . TYR A 1 87 ? 4.657 -5.808 -8.275 1.00 96.19 87 TYR A O 1
ATOM 717 N N . PRO A 1 88 ? 5.333 -5.936 -10.434 1.00 95.75 88 PRO A N 1
ATOM 718 C CA . PRO A 1 88 ? 4.353 -6.942 -10.846 1.00 95.75 88 PRO A CA 1
ATOM 719 C C . PRO A 1 88 ? 4.221 -8.136 -9.896 1.00 95.75 88 PRO A C 1
ATOM 721 O O . PRO A 1 88 ? 3.100 -8.570 -9.632 1.00 95.75 88 PRO A O 1
ATOM 724 N N . GLN A 1 89 ? 5.319 -8.627 -9.306 1.00 95.81 89 GLN A N 1
ATOM 725 C CA . GLN A 1 89 ? 5.279 -9.759 -8.369 1.00 95.81 89 GLN A CA 1
ATOM 726 C C . GLN A 1 89 ? 4.430 -9.501 -7.111 1.00 95.81 89 GLN A C 1
ATOM 728 O O . GLN A 1 89 ? 3.912 -10.445 -6.508 1.00 95.81 89 GLN A O 1
ATOM 733 N N . HIS A 1 90 ? 4.229 -8.234 -6.735 1.00 97.25 90 HIS A N 1
ATOM 734 C CA . HIS A 1 90 ? 3.413 -7.852 -5.585 1.00 97.25 90 HIS A CA 1
ATOM 735 C C . HIS A 1 90 ? 1.950 -7.599 -5.965 1.00 97.25 90 HIS A C 1
ATOM 737 O O . HIS A 1 90 ? 1.062 -7.928 -5.181 1.00 97.25 90 HIS A O 1
ATOM 743 N N . THR A 1 91 ? 1.680 -7.065 -7.161 1.00 96.94 91 THR A N 1
ATOM 744 C CA . THR A 1 91 ? 0.350 -6.563 -7.571 1.00 96.94 91 THR A CA 1
ATOM 745 C C . THR A 1 91 ? -0.784 -7.576 -7.368 1.00 96.94 91 THR A C 1
ATOM 747 O O . THR A 1 91 ? -1.734 -7.306 -6.635 1.00 96.94 91 THR A O 1
ATOM 750 N N . GLY A 1 92 ? -0.662 -8.790 -7.914 1.00 96.75 92 GLY A N 1
ATOM 751 C CA . GLY A 1 92 ? -1.702 -9.820 -7.797 1.00 96.75 92 GLY A CA 1
ATOM 752 C C . GLY A 1 92 ? -1.856 -10.420 -6.391 1.00 96.75 92 GLY A C 1
ATOM 753 O O . GLY A 1 92 ? -2.923 -10.932 -6.038 1.00 96.75 92 GLY A O 1
ATOM 754 N N . ARG A 1 93 ? -0.806 -10.389 -5.560 1.00 97.81 93 ARG A N 1
ATOM 755 C CA . ARG A 1 93 ? -0.896 -10.780 -4.139 1.00 97.81 93 ARG A CA 1
ATOM 756 C C . ARG A 1 93 ? -1.570 -9.677 -3.328 1.00 97.81 93 ARG A C 1
ATOM 758 O O . ARG A 1 93 ? -2.443 -9.982 -2.521 1.00 97.81 93 ARG A O 1
ATOM 765 N N . LEU A 1 94 ? -1.203 -8.425 -3.584 1.00 98.12 94 LEU A N 1
ATOM 766 C CA . LEU A 1 94 ? -1.751 -7.251 -2.919 1.00 98.12 94 LEU A CA 1
ATOM 767 C C . LEU A 1 94 ? -3.240 -7.072 -3.232 1.00 98.12 94 LEU A C 1
ATOM 769 O O . LEU A 1 94 ? -4.025 -6.908 -2.305 1.00 98.12 94 LEU A O 1
ATOM 773 N N . ALA A 1 95 ? -3.649 -7.226 -4.495 1.00 98.19 95 ALA A N 1
ATOM 774 C CA . ALA A 1 95 ? -5.054 -7.158 -4.900 1.00 98.19 95 ALA A CA 1
ATOM 775 C C . ALA A 1 95 ? -5.921 -8.167 -4.130 1.00 98.19 95 ALA A C 1
ATOM 777 O O . ALA A 1 95 ? -6.931 -7.800 -3.539 1.00 98.19 95 ALA A O 1
ATOM 778 N N . ARG A 1 96 ? -5.487 -9.435 -4.058 1.00 98.38 96 ARG A N 1
ATOM 779 C CA . ARG A 1 96 ? -6.188 -10.479 -3.287 1.00 98.38 96 ARG A CA 1
ATOM 780 C C . ARG A 1 96 ? -6.207 -10.186 -1.790 1.00 98.38 96 ARG A C 1
ATOM 782 O O . ARG A 1 96 ? -7.194 -10.471 -1.117 1.00 98.38 96 ARG A O 1
ATOM 789 N N . ARG A 1 97 ? -5.111 -9.639 -1.256 1.00 97.88 97 ARG A N 1
ATOM 790 C CA . ARG A 1 97 ? -5.015 -9.283 0.163 1.00 97.88 97 ARG A CA 1
ATOM 791 C C . ARG A 1 97 ? -5.984 -8.156 0.529 1.00 97.88 97 ARG A C 1
ATOM 793 O O . ARG A 1 97 ? -6.599 -8.259 1.587 1.00 97.88 97 ARG A O 1
ATOM 800 N N . LEU A 1 98 ? -6.121 -7.142 -0.329 1.00 98.19 98 LEU A N 1
ATOM 801 C CA . LEU A 1 98 ? -7.070 -6.031 -0.184 1.00 98.19 98 LEU A CA 1
ATOM 802 C C . LEU A 1 98 ? -8.523 -6.486 -0.372 1.00 98.19 98 LEU A C 1
ATOM 804 O O . LEU A 1 98 ? -9.385 -6.100 0.407 1.00 98.19 98 LEU A O 1
ATOM 808 N N . GLU A 1 99 ? -8.794 -7.362 -1.341 1.00 98.50 99 GLU A N 1
ATOM 809 C CA . GLU A 1 99 ? -10.130 -7.935 -1.558 1.00 98.50 99 GLU A CA 1
ATOM 810 C C . GLU A 1 99 ? -10.646 -8.670 -0.313 1.00 98.50 99 GLU A C 1
ATOM 812 O O . GLU A 1 99 ? -11.802 -8.511 0.070 1.00 98.50 99 GLU A O 1
ATOM 817 N N . GLY A 1 100 ? -9.768 -9.401 0.381 1.00 97.88 100 GLY A N 1
ATOM 818 C CA . GLY A 1 100 ? -10.103 -10.037 1.656 1.00 97.88 100 GLY A CA 1
ATOM 819 C C . GLY A 1 100 ? -10.426 -9.060 2.795 1.00 97.88 100 GLY A C 1
ATOM 820 O O . GLY A 1 100 ? -11.032 -9.479 3.776 1.00 97.88 100 GLY A O 1
ATOM 821 N N . LEU A 1 101 ? -10.037 -7.784 2.682 1.00 97.62 101 LEU A N 1
ATOM 822 C CA . LEU A 1 101 ? -10.341 -6.733 3.661 1.00 97.62 101 LEU A CA 1
ATOM 823 C C . LEU A 1 101 ? -11.631 -5.970 3.334 1.00 97.62 101 LEU A C 1
ATOM 825 O O . LEU A 1 101 ? -12.176 -5.337 4.231 1.00 97.62 101 LEU A O 1
ATOM 829 N N . LEU A 1 102 ? -12.145 -6.038 2.097 1.00 97.88 102 LEU A N 1
ATOM 830 C CA . LEU A 1 102 ? -13.322 -5.270 1.660 1.00 97.88 102 LEU A CA 1
ATOM 831 C C . LEU A 1 102 ? -14.537 -5.352 2.604 1.00 97.88 102 LEU A C 1
ATOM 833 O O . LEU A 1 102 ? -15.199 -4.326 2.762 1.00 97.88 102 LEU A O 1
ATOM 837 N N . PRO A 1 103 ? -14.870 -6.496 3.239 1.00 98.12 103 PRO A N 1
ATOM 838 C CA . PRO A 1 103 ? -15.987 -6.546 4.185 1.00 98.12 103 PRO A CA 1
ATOM 839 C C . PRO A 1 103 ? -15.826 -5.615 5.396 1.00 98.12 103 PRO A C 1
ATOM 841 O O . PRO A 1 103 ? -16.826 -5.118 5.901 1.00 98.12 103 PRO A O 1
ATOM 844 N N . GLU A 1 104 ? -14.587 -5.354 5.817 1.00 96.69 104 GLU A N 1
ATOM 845 C CA . GLU A 1 104 ? -14.239 -4.539 6.991 1.00 96.69 104 GLU A CA 1
ATOM 846 C C . GLU A 1 104 ? -13.890 -3.084 6.619 1.00 96.69 104 GLU A C 1
ATOM 848 O O . GLU A 1 104 ? -13.754 -2.221 7.485 1.00 96.69 104 GLU A O 1
ATOM 853 N N . VAL A 1 105 ? -13.722 -2.785 5.326 1.00 96.44 105 VAL A N 1
ATOM 854 C CA . VAL A 1 105 ? -13.451 -1.423 4.846 1.00 96.44 105 VAL A CA 1
ATOM 855 C C . VAL A 1 105 ? -14.698 -0.553 5.022 1.00 96.44 105 VAL A C 1
ATOM 857 O O . VAL A 1 105 ? -15.797 -0.955 4.637 1.00 96.44 105 VAL A O 1
ATOM 860 N N . ALA A 1 106 ? -14.516 0.647 5.586 1.00 96.75 106 ALA A N 1
ATOM 861 C CA . ALA A 1 106 ? -15.588 1.613 5.783 1.00 96.75 106 ALA A CA 1
ATOM 862 C C . ALA A 1 106 ? -16.159 2.068 4.433 1.00 96.75 106 ALA A C 1
ATOM 864 O O . ALA A 1 106 ? -15.444 2.121 3.428 1.00 96.75 106 ALA A O 1
ATOM 865 N N . ASP A 1 107 ? -17.451 2.385 4.397 1.00 97.94 107 ASP A N 1
ATOM 866 C CA . ASP A 1 107 ? -18.159 2.627 3.138 1.00 97.94 107 ASP A CA 1
ATOM 867 C C . ASP A 1 107 ? -17.578 3.813 2.354 1.00 97.94 107 ASP A C 1
ATOM 869 O O . ASP A 1 107 ? -17.500 3.748 1.127 1.00 97.94 107 ASP A O 1
ATOM 873 N N . GLU A 1 108 ? -17.076 4.846 3.037 1.00 96.94 108 GLU A N 1
ATOM 874 C CA . GLU A 1 108 ? -16.402 5.993 2.415 1.00 96.94 108 GLU A CA 1
ATOM 875 C C . GLU A 1 108 ? -15.087 5.637 1.697 1.00 96.94 108 GLU A C 1
ATOM 877 O O . GLU A 1 108 ? -14.651 6.376 0.815 1.00 96.94 108 GLU A O 1
ATOM 882 N N . PHE A 1 109 ? -14.463 4.505 2.038 1.00 97.31 109 PHE A N 1
ATOM 883 C CA . PHE A 1 109 ? -13.210 4.026 1.445 1.00 97.31 109 PHE A CA 1
ATOM 884 C C . PHE A 1 109 ? -13.404 2.825 0.513 1.00 97.31 109 PHE A C 1
ATOM 886 O O . PHE A 1 109 ? -12.443 2.375 -0.122 1.00 97.31 109 PHE A O 1
ATOM 893 N N . ARG A 1 110 ? -14.624 2.286 0.426 1.00 97.50 110 ARG A N 1
ATOM 894 C CA . ARG A 1 110 ? -14.929 1.066 -0.331 1.00 97.50 110 ARG A CA 1
ATOM 895 C C . ARG A 1 110 ? -14.650 1.237 -1.820 1.00 97.50 110 ARG A C 1
ATOM 897 O O . ARG A 1 110 ? -13.866 0.469 -2.367 1.00 97.50 110 ARG A O 1
ATOM 904 N N . GLU A 1 111 ? -15.213 2.275 -2.436 1.00 97.06 111 GLU A N 1
ATOM 905 C CA . GLU A 1 111 ? -15.045 2.552 -3.872 1.00 97.06 111 GLU A CA 1
ATOM 906 C C . GLU A 1 111 ? -13.566 2.744 -4.237 1.00 97.06 111 GLU A C 1
ATOM 908 O O . GLU A 1 111 ? -13.068 2.135 -5.180 1.00 97.06 111 GLU A O 1
ATOM 913 N N . ALA A 1 112 ? -12.827 3.511 -3.431 1.00 97.19 112 ALA A N 1
ATOM 914 C CA . ALA A 1 112 ? -11.400 3.729 -3.649 1.00 97.19 112 ALA A CA 1
ATOM 915 C C . ALA A 1 112 ? -10.580 2.432 -3.507 1.00 97.19 112 ALA A C 1
ATOM 917 O O . ALA A 1 112 ? -9.624 2.207 -4.247 1.00 97.19 112 ALA A O 1
ATOM 918 N N . THR A 1 113 ? -10.970 1.545 -2.587 1.00 97.94 113 THR A N 1
ATOM 919 C CA . THR A 1 113 ? -10.325 0.235 -2.418 1.00 97.94 113 THR A CA 1
ATOM 920 C C . THR A 1 113 ? -10.604 -0.683 -3.605 1.00 97.94 113 THR A C 1
ATOM 922 O O . THR A 1 113 ? -9.689 -1.350 -4.084 1.00 97.94 113 THR A O 1
ATOM 925 N N . GLU A 1 114 ? -11.840 -0.705 -4.104 1.00 98.00 114 GLU A N 1
ATOM 926 C CA . GLU A 1 114 ? -12.222 -1.460 -5.302 1.00 98.00 114 GLU A CA 1
ATOM 927 C C . GLU A 1 114 ? -11.465 -0.955 -6.535 1.00 98.00 114 GLU A C 1
ATOM 929 O O . GLU A 1 114 ? -10.876 -1.760 -7.258 1.00 98.00 114 GLU A O 1
ATOM 934 N N . GLN A 1 115 ? -11.382 0.366 -6.720 1.00 97.50 115 GLN A N 1
ATOM 935 C CA . GLN A 1 115 ? -10.568 0.981 -7.768 1.00 97.50 115 GLN A CA 1
ATOM 936 C C . GLN A 1 115 ? -9.099 0.547 -7.665 1.00 97.50 115 GLN A C 1
ATOM 938 O O . GLN A 1 115 ? -8.516 0.104 -8.656 1.00 97.50 115 GLN A O 1
ATOM 943 N N . PHE A 1 116 ? -8.511 0.610 -6.467 1.00 97.75 116 PHE A N 1
ATOM 944 C CA . PHE A 1 116 ? -7.123 0.204 -6.245 1.00 97.75 116 PHE A CA 1
ATOM 945 C C . PHE A 1 116 ? -6.909 -1.279 -6.581 1.00 97.75 116 PHE A C 1
ATOM 947 O O . PHE A 1 116 ? -5.926 -1.643 -7.225 1.00 97.75 116 PHE A O 1
ATOM 954 N N . ILE A 1 117 ? -7.845 -2.153 -6.197 1.00 98.12 117 ILE A N 1
ATOM 955 C CA . ILE A 1 117 ? -7.806 -3.586 -6.524 1.00 98.12 117 ILE A CA 1
ATOM 956 C C . ILE A 1 117 ? -7.846 -3.810 -8.039 1.00 98.12 117 ILE A C 1
ATOM 958 O O . ILE A 1 117 ? -7.051 -4.603 -8.551 1.00 98.12 117 ILE A O 1
ATOM 962 N N . GLU A 1 118 ? -8.736 -3.127 -8.758 1.00 97.62 118 GLU A N 1
ATOM 963 C CA . GLU A 1 118 ? -8.834 -3.243 -10.216 1.00 97.62 118 GLU A CA 1
ATOM 964 C C . GLU A 1 118 ? -7.572 -2.723 -10.916 1.00 97.62 118 GLU A C 1
ATOM 966 O O . GLU A 1 118 ? -7.049 -3.403 -11.803 1.00 97.62 118 GLU A O 1
ATOM 971 N N . GLY A 1 119 ? -7.007 -1.600 -10.462 1.00 96.88 119 GLY A N 1
ATOM 972 C CA . GLY A 1 119 ? -5.737 -1.080 -10.978 1.00 96.88 119 GLY A CA 1
ATOM 973 C C . GLY A 1 119 ? -4.573 -2.053 -10.771 1.00 96.88 119 GLY A C 1
ATOM 974 O O . GLY A 1 119 ? -3.821 -2.345 -11.704 1.00 96.88 119 GLY A O 1
ATOM 975 N N . LEU A 1 120 ? -4.482 -2.679 -9.592 1.00 97.56 120 LEU A N 1
ATOM 976 C CA . LEU A 1 120 ? -3.495 -3.733 -9.329 1.00 97.56 120 LEU A CA 1
ATOM 977 C C . LEU A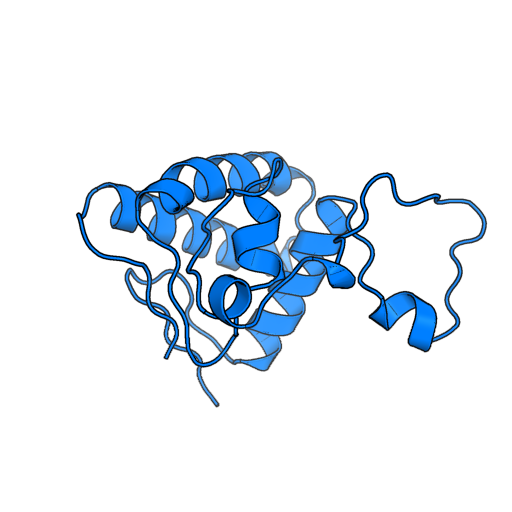 1 120 ? -3.709 -4.978 -10.203 1.00 97.56 120 LEU A C 1
ATOM 979 O O . LEU A 1 120 ? -2.735 -5.594 -10.640 1.00 97.56 120 LEU A O 1
ATOM 983 N N . ARG A 1 121 ? -4.961 -5.377 -10.455 1.00 97.25 121 ARG A N 1
ATOM 984 C CA . ARG A 1 121 ? -5.286 -6.509 -11.343 1.00 97.25 121 ARG A CA 1
ATOM 985 C C . ARG A 1 121 ? -4.901 -6.208 -12.784 1.00 97.25 121 ARG A C 1
ATOM 987 O O . ARG A 1 121 ? -4.328 -7.076 -13.444 1.00 97.25 121 ARG A O 1
ATOM 994 N N . ALA A 1 122 ? -5.170 -4.990 -13.247 1.00 95.88 122 ALA A N 1
ATOM 995 C CA . ALA A 1 122 ? -4.726 -4.523 -14.549 1.00 95.88 122 ALA A CA 1
ATOM 996 C C . ALA A 1 122 ? -3.197 -4.564 -14.626 1.00 95.88 122 ALA A C 1
ATOM 998 O O . ALA A 1 122 ? -2.660 -5.216 -15.518 1.00 95.88 122 ALA A O 1
ATOM 999 N N . ALA A 1 123 ? -2.497 -3.980 -13.650 1.00 95.75 123 ALA A N 1
ATOM 1000 C CA . ALA A 1 123 ? -1.037 -3.976 -13.588 1.00 95.75 123 ALA A CA 1
ATOM 1001 C C . ALA A 1 123 ? -0.431 -5.388 -13.579 1.00 95.75 123 ALA A C 1
ATOM 1003 O O . ALA A 1 123 ? 0.562 -5.627 -14.258 1.00 95.75 123 ALA A O 1
ATOM 1004 N N . ALA A 1 124 ? -1.057 -6.355 -12.898 1.00 94.88 124 ALA A N 1
ATOM 1005 C CA . ALA A 1 124 ? -0.607 -7.749 -12.884 1.00 94.88 124 ALA A CA 1
ATOM 1006 C C . ALA A 1 124 ? -0.614 -8.418 -14.274 1.00 94.88 124 ALA A C 1
ATOM 1008 O O . ALA A 1 124 ? 0.098 -9.402 -14.487 1.00 94.88 124 ALA A O 1
ATOM 1009 N N . ALA A 1 125 ? -1.408 -7.904 -15.221 1.00 93.12 125 ALA A N 1
ATOM 1010 C CA . ALA A 1 125 ? -1.435 -8.370 -16.607 1.00 93.12 125 ALA A CA 1
ATOM 1011 C C . ALA A 1 125 ? -0.336 -7.735 -17.483 1.00 93.12 125 ALA A C 1
ATOM 1013 O O . ALA A 1 125 ? -0.144 -8.165 -18.625 1.00 93.12 125 ALA A O 1
ATOM 1014 N N . PHE A 1 126 ? 0.400 -6.745 -16.966 1.00 92.94 126 PHE A N 1
ATOM 1015 C CA . PHE A 1 126 ? 1.481 -6.053 -17.663 1.00 92.94 126 PHE A CA 1
ATOM 1016 C C . PHE A 1 126 ? 2.836 -6.284 -16.969 1.00 92.94 126 PHE A C 1
ATOM 1018 O O . PHE A 1 126 ? 2.913 -6.480 -15.760 1.00 92.94 126 PHE A O 1
ATOM 1025 N N . PRO A 1 127 ? 3.956 -6.247 -17.711 1.00 89.00 127 PRO A N 1
ATOM 1026 C CA . PRO A 1 127 ? 5.287 -6.422 -17.128 1.00 89.00 127 PRO A CA 1
ATOM 1027 C C . PRO A 1 127 ? 5.817 -5.174 -16.390 1.00 89.00 127 PRO A C 1
ATOM 1029 O O . PRO A 1 127 ? 6.948 -5.199 -15.909 1.00 89.00 127 PRO A O 1
ATOM 1032 N N . GLY A 1 128 ? 5.053 -4.077 -16.335 1.00 92.38 128 GLY A N 1
ATOM 1033 C CA . GLY A 1 128 ? 5.476 -2.802 -15.746 1.00 92.38 128 GLY A CA 1
ATOM 1034 C C . GLY A 1 128 ? 5.053 -2.641 -14.279 1.00 92.38 128 GLY A C 1
ATOM 1035 O O . GLY A 1 128 ? 4.022 -3.186 -13.889 1.00 92.38 128 GLY A O 1
ATOM 1036 N N . PRO A 1 129 ? 5.825 -1.906 -13.458 1.00 95.81 129 PRO A N 1
ATOM 1037 C CA . PRO A 1 129 ? 5.424 -1.589 -12.092 1.00 95.81 129 PRO A CA 1
ATOM 1038 C C . PRO A 1 129 ? 4.282 -0.569 -12.060 1.00 95.81 129 PRO A C 1
ATOM 1040 O O . PRO A 1 129 ? 4.146 0.242 -12.972 1.00 95.81 129 PRO A O 1
ATOM 1043 N N . VAL A 1 130 ? 3.530 -0.557 -10.960 1.00 95.19 130 VAL A N 1
ATOM 1044 C CA . VAL A 1 130 ? 2.650 0.561 -10.610 1.00 95.19 130 VAL A CA 1
ATOM 1045 C C . VAL A 1 130 ? 3.508 1.685 -10.031 1.00 95.19 130 VAL A C 1
ATOM 1047 O O . VAL A 1 130 ? 4.105 1.519 -8.969 1.00 95.19 130 VAL A O 1
ATOM 1050 N N . GLU A 1 131 ? 3.599 2.801 -10.739 1.00 95.00 131 GLU A N 1
ATOM 1051 C CA . GLU A 1 131 ? 4.316 4.020 -10.354 1.00 95.00 131 GLU A CA 1
ATOM 1052 C C . GLU A 1 131 ? 3.402 5.016 -9.629 1.00 95.00 131 GLU A C 1
ATOM 1054 O O . GLU A 1 131 ? 2.224 5.145 -9.978 1.00 95.00 131 GLU A O 1
ATOM 1059 N N . PHE A 1 132 ? 3.973 5.693 -8.630 1.00 91.75 132 PHE A N 1
ATOM 1060 C CA . PHE A 1 132 ? 3.358 6.747 -7.824 1.00 91.75 132 PHE A CA 1
ATOM 1061 C C . PHE A 1 132 ? 4.022 8.077 -8.189 1.00 91.75 132 PHE A C 1
ATOM 1063 O O . PHE A 1 132 ? 5.242 8.184 -8.039 1.00 91.75 132 PHE A O 1
ATOM 1070 N N . SER A 1 133 ? 3.236 9.051 -8.664 1.00 87.50 133 SER A N 1
ATOM 1071 C CA . SER A 1 133 ? 3.725 10.351 -9.159 1.00 87.50 133 SER A CA 1
ATOM 1072 C C . SER A 1 133 ? 2.808 11.535 -8.844 1.00 87.50 133 SER A C 1
ATOM 1074 O O . SER A 1 133 ? 1.594 11.323 -8.612 1.00 87.50 133 SER A O 1
#

Sequence (133 aa):
MSLDITFDTWQGSYTGFVEWRAHIAEVAGYREEAARSRGEQPADMEPERRIEWDRVTSENIAGFWTEEPEDVLVVLLVHSHSDGWIYPQHTGRLARRLEGLLPEVADEFREATEQFIEGLRAAAAFPGPVEFS

Radius of gyration: 14.46 Å; chains: 1; bounding box: 34×30×44 Å